Protein AF-A0A950CCK9-F1 (afdb_monomer_lite)

Secondary structure (DSSP, 8-state):
---EEEESTT-HHHHHTSPPPS--SEEEE-SS-HHHHHHHHHHHHHHH---GGGHHHHEEEEETTT-S--THHHHHHHSPPSSSS--EEEEE-GGG--HHHHHTT-

Radius of gyration: 13.82 Å; chains: 1; bounding box: 34×31×29 Å

Structure (mmCIF, N/CA/C/O backbone):
data_AF-A0A950CCK9-F1
#
_entry.id   AF-A0A950CCK9-F1
#
loop_
_atom_site.group_PDB
_atom_site.id
_atom_site.type_symbol
_atom_site.label_atom_id
_atom_site.label_alt_id
_atom_site.label_comp_id
_atom_site.label_asym_id
_atom_site.label_entity_id
_atom_site.label_seq_id
_atom_site.pdbx_PDB_ins_code
_atom_site.Cartn_x
_atom_site.Cartn_y
_atom_site.Cartn_z
_atom_site.occupancy
_atom_site.B_iso_or_equiv
_atom_site.auth_seq_id
_atom_site.auth_comp_id
_atom_site.auth_asym_id
_atom_site.auth_atom_id
_atom_site.pdbx_PDB_model_num
ATOM 1 N N . MET A 1 1 ? 5.818 -13.667 15.557 1.00 42.59 1 MET A N 1
ATOM 2 C CA . MET A 1 1 ? 5.159 -14.358 14.427 1.00 42.59 1 MET A CA 1
ATOM 3 C C . MET A 1 1 ? 4.749 -13.306 13.411 1.00 42.59 1 MET A C 1
ATOM 5 O O . MET A 1 1 ? 3.782 -12.596 13.656 1.00 42.59 1 MET A O 1
ATOM 9 N N . SER A 1 2 ? 5.505 -13.151 12.327 1.00 48.59 2 SER A N 1
ATOM 10 C CA . SER A 1 2 ? 5.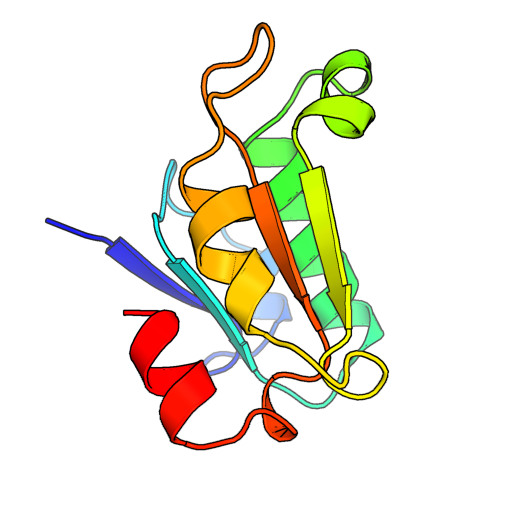158 -12.238 11.231 1.00 48.59 2 SER A CA 1
ATOM 11 C C . SER A 1 2 ? 4.158 -12.937 10.311 1.00 48.59 2 SER A C 1
ATOM 13 O O . SER A 1 2 ? 4.442 -14.018 9.801 1.00 48.59 2 SER A O 1
ATOM 15 N N . SER A 1 3 ? 2.957 -12.378 10.159 1.00 57.84 3 SER A N 1
ATOM 16 C CA . SER A 1 3 ? 1.925 -12.917 9.271 1.00 57.84 3 SER A CA 1
ATOM 17 C C . SER A 1 3 ? 2.055 -12.303 7.877 1.00 57.84 3 SER A C 1
ATOM 19 O O . SER A 1 3 ? 2.030 -11.079 7.724 1.00 57.84 3 SER A O 1
ATOM 21 N N . VAL A 1 4 ? 2.193 -13.170 6.870 1.00 61.56 4 VAL A N 1
ATOM 22 C CA . VAL A 1 4 ? 2.197 -12.818 5.443 1.00 61.56 4 VAL A CA 1
ATOM 23 C C . VAL A 1 4 ? 0.855 -13.222 4.845 1.00 61.56 4 VAL A C 1
ATOM 25 O O . VAL A 1 4 ? 0.403 -14.349 5.050 1.00 61.56 4 VAL A O 1
ATOM 28 N N . VAL A 1 5 ? 0.212 -12.318 4.107 1.00 68.12 5 VAL A N 1
ATOM 29 C CA . VAL A 1 5 ? -1.040 -12.606 3.390 1.00 68.12 5 VAL A CA 1
ATOM 30 C C . VAL A 1 5 ? -0.796 -12.525 1.888 1.00 68.12 5 VAL A C 1
ATOM 32 O O . VAL A 1 5 ? -0.314 -11.511 1.396 1.00 68.12 5 VAL A O 1
ATOM 35 N N . MET A 1 6 ? -1.146 -13.592 1.166 1.00 63.06 6 MET A N 1
ATOM 36 C CA . MET A 1 6 ? -1.042 -13.665 -0.294 1.00 63.06 6 MET A CA 1
ATOM 37 C C . MET A 1 6 ? -2.436 -13.558 -0.924 1.00 63.06 6 MET A C 1
ATOM 39 O O . MET A 1 6 ? -3.246 -14.481 -0.814 1.00 63.06 6 MET A O 1
ATOM 43 N N . ALA A 1 7 ? -2.726 -12.438 -1.584 1.00 63.38 7 ALA A N 1
ATOM 44 C CA . ALA A 1 7 ? -3.946 -12.237 -2.361 1.00 63.38 7 ALA A CA 1
ATOM 45 C C . ALA A 1 7 ? -3.652 -12.566 -3.834 1.00 63.38 7 ALA A C 1
ATOM 47 O O . ALA A 1 7 ? -2.995 -11.794 -4.522 1.00 63.38 7 ALA A O 1
ATOM 48 N N . GLY A 1 8 ? -4.086 -13.743 -4.297 1.00 58.53 8 GLY A N 1
ATOM 49 C CA . GLY A 1 8 ? -3.863 -14.200 -5.678 1.00 58.53 8 GLY A CA 1
ATOM 50 C C . GLY A 1 8 ? -4.091 -15.700 -5.876 1.00 58.53 8 GLY A C 1
ATOM 51 O O . GLY A 1 8 ? -4.792 -16.102 -6.798 1.00 58.53 8 GLY A O 1
ATOM 52 N N . GLN A 1 9 ? -3.614 -16.539 -4.946 1.00 53.62 9 GLN A N 1
ATOM 53 C CA . GLN A 1 9 ? -3.662 -18.008 -5.086 1.00 53.62 9 GLN A CA 1
ATOM 54 C C . GLN A 1 9 ? -5.078 -18.617 -5.124 1.00 53.62 9 GLN A C 1
ATOM 56 O O . GLN A 1 9 ? -5.261 -19.661 -5.735 1.00 53.62 9 GLN A O 1
ATOM 61 N N . ASN A 1 10 ? -6.080 -17.954 -4.531 1.00 55.78 10 ASN A N 1
ATOM 62 C CA . ASN A 1 10 ? -7.493 -18.379 -4.553 1.00 55.78 10 ASN A CA 1
ATOM 63 C C . ASN A 1 10 ? -8.395 -17.435 -5.380 1.00 55.78 10 ASN A C 1
ATOM 65 O O . ASN A 1 10 ? -9.620 -17.522 -5.301 1.00 55.78 10 ASN A O 1
ATOM 69 N N . GLY A 1 11 ? -7.800 -16.504 -6.138 1.00 64.44 11 GLY A N 1
ATOM 70 C CA . GLY A 1 11 ? -8.504 -15.446 -6.865 1.00 64.44 11 GLY A CA 1
ATOM 71 C C . GLY A 1 11 ? -8.934 -14.261 -5.987 1.00 64.44 11 GLY A C 1
ATOM 72 O O . GLY A 1 11 ? -9.340 -14.409 -4.831 1.00 64.44 11 GLY A O 1
ATOM 73 N N . TYR A 1 12 ? -8.880 -13.051 -6.553 1.00 67.31 12 TYR A N 1
ATOM 74 C CA . TYR A 1 12 ? -9.187 -11.800 -5.846 1.00 67.31 12 TYR A CA 1
ATOM 75 C C . TYR A 1 12 ? -10.589 -11.764 -5.229 1.00 67.31 12 TYR A C 1
ATOM 77 O O . TYR A 1 12 ? -10.770 -11.243 -4.132 1.00 67.31 12 TYR A O 1
ATOM 85 N N . ARG A 1 13 ? -11.590 -12.360 -5.889 1.00 64.00 13 ARG A N 1
ATOM 86 C CA . ARG A 1 13 ? -12.978 -12.382 -5.393 1.00 64.00 13 ARG A CA 1
ATOM 87 C C . ARG A 1 13 ? -13.129 -13.165 -4.089 1.00 64.00 13 ARG A C 1
ATOM 89 O O . ARG A 1 13 ? -13.804 -12.691 -3.182 1.00 64.00 13 ARG A O 1
ATOM 96 N N . ALA A 1 14 ? -12.481 -14.324 -3.977 1.00 65.62 14 ALA A N 1
ATOM 97 C CA . ALA A 1 14 ? -12.512 -15.128 -2.756 1.00 65.62 14 ALA A CA 1
ATOM 98 C C . ALA A 1 14 ? -11.794 -14.422 -1.599 1.00 65.62 14 ALA A C 1
ATOM 100 O O . ALA A 1 14 ? -12.212 -14.531 -0.449 1.00 65.62 14 ALA A O 1
ATOM 101 N N . PHE A 1 15 ? -10.737 -13.665 -1.908 1.00 67.81 15 PHE A N 1
ATOM 102 C CA . PHE A 1 15 ? -10.062 -12.816 -0.934 1.00 67.81 15 PHE A CA 1
ATOM 103 C C . PHE A 1 15 ? -10.959 -11.657 -0.472 1.00 67.81 15 PHE A C 1
ATOM 105 O O . PHE A 1 15 ? -11.160 -11.487 0.724 1.00 67.81 15 PHE A O 1
ATOM 112 N N . MET A 1 16 ? -11.561 -10.910 -1.403 1.00 68.06 16 MET A N 1
ATOM 113 C CA . MET A 1 16 ? -12.456 -9.786 -1.091 1.00 68.06 16 MET A CA 1
ATOM 114 C C . MET A 1 16 ? -13.735 -10.197 -0.346 1.00 68.06 16 MET A C 1
ATOM 116 O O . MET A 1 16 ? -14.337 -9.362 0.329 1.00 68.06 16 MET A O 1
ATOM 120 N N . ALA A 1 17 ? -14.162 -11.457 -0.467 1.00 68.75 17 ALA A N 1
ATOM 121 C CA . ALA A 1 17 ? -15.285 -12.011 0.289 1.00 68.75 17 ALA A CA 1
ATOM 122 C C . ALA A 1 17 ? -14.952 -12.269 1.771 1.00 68.75 17 ALA A C 1
ATOM 124 O O . ALA A 1 17 ? -15.849 -12.547 2.564 1.00 68.75 17 ALA A O 1
ATOM 125 N N . ARG A 1 18 ? -13.673 -12.193 2.158 1.00 68.44 18 ARG A N 1
ATOM 126 C CA . ARG A 1 18 ? -13.209 -12.376 3.534 1.00 68.44 18 ARG A CA 1
ATOM 127 C C . ARG A 1 18 ? -12.758 -11.034 4.096 1.00 68.44 18 ARG A C 1
ATOM 129 O O . ARG A 1 18 ? -12.103 -10.253 3.410 1.00 68.44 18 ARG A O 1
ATOM 136 N N . THR A 1 19 ? -13.042 -10.788 5.370 1.00 61.19 19 THR A N 1
ATOM 137 C CA . THR A 1 19 ? -12.350 -9.723 6.100 1.00 61.19 19 THR A CA 1
ATOM 138 C C . THR A 1 19 ? -10.882 -10.134 6.234 1.00 61.19 19 THR A C 1
ATOM 140 O O . THR A 1 19 ? -10.621 -11.247 6.710 1.00 61.19 19 THR A O 1
ATOM 143 N N . PRO A 1 20 ? -9.914 -9.305 5.800 1.00 63.16 20 PRO A N 1
ATOM 144 C CA . PRO A 1 20 ? -8.505 -9.611 5.993 1.00 63.16 20 PRO A CA 1
ATOM 145 C C . PRO A 1 20 ? -8.217 -9.872 7.475 1.00 63.16 20 PRO A C 1
ATOM 147 O O . PRO A 1 20 ? -8.821 -9.248 8.350 1.00 63.16 20 PRO A O 1
ATOM 150 N N . ALA A 1 21 ? -7.292 -10.793 7.768 1.00 63.03 21 ALA A N 1
ATOM 151 C CA . ALA A 1 21 ? -6.805 -10.967 9.135 1.00 63.03 21 ALA A CA 1
ATOM 152 C C . ALA A 1 21 ? -6.347 -9.603 9.680 1.00 63.03 21 ALA A C 1
ATOM 154 O O . ALA A 1 21 ? -5.800 -8.820 8.901 1.00 63.03 21 ALA A O 1
ATOM 155 N N . PRO A 1 22 ? -6.521 -9.305 10.981 1.00 57.78 22 PRO A N 1
ATOM 156 C CA . PRO A 1 22 ? -6.546 -7.919 11.431 1.00 57.78 22 PRO A CA 1
ATOM 157 C C . PRO A 1 22 ? -5.317 -7.088 11.054 1.00 57.78 22 PRO A C 1
ATOM 159 O O . PRO A 1 22 ? -5.438 -5.876 10.935 1.00 57.78 22 PRO A O 1
ATOM 162 N N . ARG A 1 23 ? -4.117 -7.677 10.945 1.00 69.69 23 ARG A N 1
ATOM 163 C CA . ARG A 1 23 ? -2.864 -6.904 11.006 1.00 69.69 23 ARG A CA 1
ATOM 164 C C . ARG A 1 23 ? -1.640 -7.597 10.367 1.00 69.69 23 ARG A C 1
ATOM 166 O O . ARG A 1 23 ? -0.625 -7.693 11.062 1.00 69.69 23 ARG A O 1
ATOM 173 N N . PRO A 1 24 ? -1.664 -8.082 9.108 1.00 75.81 24 PRO A N 1
ATOM 174 C CA . PRO A 1 24 ? -0.447 -8.603 8.481 1.00 75.81 24 PRO A CA 1
ATOM 175 C C . PRO A 1 24 ? 0.655 -7.539 8.421 1.00 75.81 24 PRO A C 1
ATOM 177 O O . PRO A 1 24 ? 0.362 -6.351 8.295 1.00 75.81 24 PRO A O 1
ATOM 180 N N . GLN A 1 25 ? 1.911 -7.967 8.568 1.00 81.62 25 GLN A N 1
ATOM 181 C CA . GLN A 1 25 ? 3.079 -7.086 8.407 1.00 81.62 25 GLN A CA 1
ATOM 182 C C . GLN A 1 25 ? 3.481 -6.958 6.934 1.00 81.62 25 GLN A C 1
ATOM 184 O O . GLN A 1 25 ? 3.987 -5.919 6.532 1.00 81.62 25 GLN A O 1
ATOM 189 N N . LEU A 1 26 ? 3.209 -7.996 6.136 1.00 84.38 26 LEU A N 1
ATOM 190 C CA . LEU A 1 26 ? 3.479 -8.029 4.705 1.00 84.38 26 LEU A CA 1
ATOM 191 C C . LEU A 1 26 ? 2.275 -8.607 3.960 1.00 84.38 26 LEU A C 1
ATOM 193 O O . LEU A 1 26 ? 1.741 -9.663 4.318 1.00 84.38 26 LEU A O 1
ATOM 197 N N . VAL A 1 27 ? 1.866 -7.919 2.900 1.00 85.44 27 VAL A N 1
ATOM 198 C CA . VAL A 1 27 ? 0.816 -8.369 1.988 1.00 85.44 27 VAL A CA 1
ATOM 199 C C . VAL A 1 27 ? 1.405 -8.435 0.590 1.00 85.44 27 VAL A C 1
ATOM 201 O O . VAL A 1 27 ? 1.912 -7.440 0.083 1.00 85.44 27 VAL A O 1
ATOM 204 N N . VAL A 1 28 ? 1.316 -9.607 -0.033 1.00 85.56 28 VAL A N 1
ATOM 205 C CA . VAL A 1 28 ? 1.709 -9.809 -1.427 1.00 85.56 28 VAL A CA 1
ATOM 206 C C . VAL A 1 28 ? 0.444 -9.987 -2.250 1.00 85.56 28 VAL A C 1
ATOM 208 O O . VAL A 1 28 ? -0.366 -10.877 -1.990 1.00 85.56 28 VAL A O 1
ATOM 211 N N . ILE A 1 29 ? 0.270 -9.120 -3.238 1.00 86.81 29 ILE A N 1
ATOM 212 C CA . ILE A 1 29 ? -0.872 -9.129 -4.149 1.00 86.81 29 ILE A CA 1
ATOM 213 C C . ILE A 1 29 ? -0.330 -9.538 -5.514 1.00 86.81 29 ILE A C 1
ATOM 215 O O . ILE A 1 29 ? 0.532 -8.857 -6.063 1.00 86.81 29 ILE A O 1
ATOM 219 N N . ALA A 1 30 ? -0.785 -10.677 -6.028 1.00 84.38 30 ALA A N 1
ATOM 220 C CA . ALA A 1 30 ? -0.289 -11.260 -7.266 1.00 84.38 30 ALA A CA 1
ATOM 221 C C . ALA A 1 30 ? -1.454 -11.642 -8.184 1.00 84.38 30 ALA A C 1
ATOM 223 O O . ALA A 1 30 ? -2.363 -12.366 -7.779 1.00 84.38 30 ALA A O 1
ATOM 224 N N . GLY A 1 31 ? -1.400 -11.182 -9.433 1.00 81.81 31 GLY A N 1
ATOM 225 C CA . GLY A 1 31 ? -2.398 -11.466 -10.463 1.00 81.81 31 GLY A CA 1
ATOM 226 C C . GLY A 1 31 ? -2.391 -10.406 -11.561 1.00 81.81 31 GLY A C 1
ATOM 227 O O . GLY A 1 31 ? -1.720 -9.383 -11.432 1.00 81.81 31 GLY A O 1
ATOM 228 N N . ASN A 1 32 ? -3.155 -10.649 -12.624 1.00 81.25 32 ASN A N 1
ATOM 229 C CA . ASN A 1 32 ? -3.146 -9.814 -13.832 1.00 81.25 32 ASN A CA 1
ATOM 230 C C . ASN A 1 32 ? -4.309 -8.806 -13.865 1.00 81.25 32 ASN A C 1
ATOM 232 O O . ASN A 1 32 ? -4.342 -7.901 -14.695 1.00 81.25 32 ASN A O 1
ATOM 236 N N . GLU A 1 33 ? -5.282 -8.939 -12.963 1.00 85.88 33 GLU A N 1
ATOM 237 C CA . GLU A 1 33 ? -6.437 -8.052 -12.875 1.00 85.88 33 GLU A CA 1
ATOM 238 C C . GLU A 1 33 ? -6.118 -6.795 -12.051 1.00 85.88 33 GLU A C 1
ATOM 240 O O . GLU A 1 33 ? -6.436 -6.714 -10.864 1.00 85.88 33 GL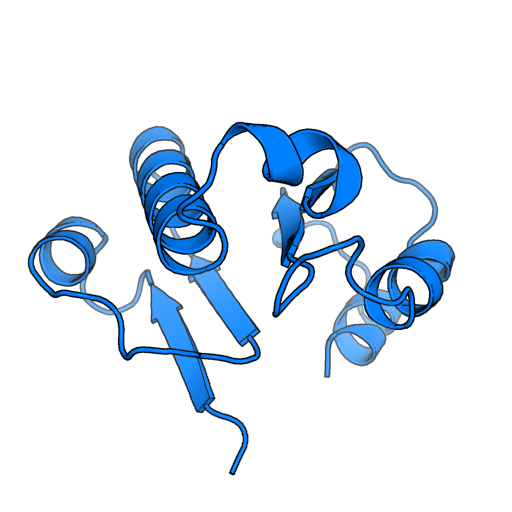U A O 1
ATOM 245 N N . HIS A 1 34 ? -5.522 -5.787 -12.692 1.00 84.06 34 HIS A N 1
ATOM 246 C CA . HIS A 1 34 ? -5.084 -4.542 -12.041 1.00 84.06 34 HIS A CA 1
ATOM 247 C C . HIS A 1 34 ? -6.172 -3.853 -11.202 1.00 84.06 34 HIS A C 1
ATOM 249 O O . HIS A 1 34 ? -5.914 -3.461 -10.070 1.00 84.06 34 HIS A O 1
ATOM 255 N N . ILE A 1 35 ? -7.407 -3.777 -11.713 1.00 87.44 35 ILE A N 1
ATOM 256 C CA . ILE A 1 35 ? -8.537 -3.153 -11.000 1.00 87.44 35 ILE A CA 1
ATOM 257 C C . ILE A 1 35 ? -8.829 -3.884 -9.681 1.00 87.44 35 ILE A C 1
ATOM 259 O O . ILE A 1 35 ? -9.119 -3.259 -8.663 1.00 87.44 35 ILE A O 1
ATOM 263 N N . LEU A 1 36 ? -8.749 -5.217 -9.684 1.00 86.19 36 LEU A N 1
ATOM 264 C CA . LEU A 1 36 ? -8.997 -6.014 -8.485 1.00 86.19 36 LEU A CA 1
ATOM 265 C C . LEU A 1 36 ? -7.827 -5.923 -7.504 1.00 86.19 36 LEU A C 1
ATOM 267 O O . LEU A 1 36 ? -8.055 -5.876 -6.298 1.00 86.19 36 LEU A O 1
ATOM 271 N N . ALA A 1 37 ? -6.593 -5.862 -8.006 1.00 86.06 37 ALA A N 1
ATOM 272 C CA . ALA A 1 37 ? -5.415 -5.633 -7.179 1.00 86.06 37 ALA A CA 1
ATOM 273 C C . ALA A 1 37 ? -5.489 -4.273 -6.461 1.00 86.06 37 ALA A C 1
ATOM 275 O O . ALA A 1 37 ? -5.279 -4.211 -5.250 1.00 86.06 37 ALA A O 1
ATOM 276 N N . ASP A 1 38 ? -5.863 -3.211 -7.178 1.00 89.19 38 ASP A N 1
ATOM 277 C CA . ASP A 1 38 ? -6.027 -1.863 -6.624 1.00 89.19 38 ASP A CA 1
ATOM 278 C C . ASP A 1 38 ? -7.110 -1.813 -5.539 1.00 89.19 38 ASP A C 1
ATOM 280 O O . ASP A 1 38 ? -6.900 -1.233 -4.472 1.00 89.19 38 ASP A O 1
ATOM 284 N N . GLU A 1 39 ? -8.242 -2.482 -5.760 1.00 89.56 39 GLU A N 1
ATOM 285 C CA . GLU A 1 39 ? -9.309 -2.587 -4.760 1.00 89.56 39 GLU A CA 1
ATOM 286 C C . GLU A 1 39 ? -8.848 -3.341 -3.501 1.00 89.56 39 GLU A C 1
ATOM 288 O O . GLU A 1 39 ? -9.182 -2.956 -2.378 1.00 89.56 39 GLU A O 1
ATOM 293 N N . VAL A 1 40 ? -8.039 -4.394 -3.657 1.00 87.94 40 VAL A N 1
ATOM 294 C CA . VAL A 1 40 ? -7.450 -5.109 -2.517 1.00 87.94 40 VAL A CA 1
ATOM 295 C C . VAL A 1 40 ? -6.496 -4.207 -1.733 1.00 87.94 40 VAL A C 1
ATOM 297 O O . VAL A 1 40 ? -6.593 -4.165 -0.504 1.00 87.94 40 VAL A O 1
ATOM 300 N N . VAL A 1 41 ? -5.617 -3.458 -2.411 1.00 89.62 41 VAL A N 1
ATOM 301 C CA . VAL A 1 41 ? -4.727 -2.476 -1.763 1.00 89.62 41 VAL A CA 1
ATOM 302 C C . VAL A 1 41 ? -5.548 -1.460 -0.974 1.00 89.62 41 VAL A C 1
ATOM 304 O O . VAL A 1 41 ? -5.281 -1.247 0.210 1.00 89.62 41 VAL A O 1
ATOM 307 N N . ARG A 1 42 ? -6.580 -0.880 -1.601 1.00 90.69 42 ARG A N 1
ATOM 308 C CA . ARG A 1 42 ? -7.462 0.110 -0.974 1.00 90.69 42 ARG A CA 1
ATOM 309 C C . ARG A 1 42 ? -8.066 -0.424 0.322 1.00 90.69 42 ARG A C 1
ATOM 311 O O . ARG A 1 42 ? -7.944 0.224 1.357 1.00 90.69 42 ARG A O 1
ATOM 318 N N . ARG A 1 43 ? -8.625 -1.638 0.305 1.00 88.62 43 ARG A N 1
ATOM 319 C CA . ARG A 1 43 ? -9.211 -2.264 1.503 1.00 88.62 43 ARG A CA 1
ATOM 320 C C . ARG A 1 43 ? -8.200 -2.484 2.625 1.00 88.62 43 ARG A C 1
ATOM 322 O O . ARG A 1 43 ? -8.545 -2.316 3.795 1.00 88.62 43 ARG A O 1
ATOM 329 N N . PHE A 1 44 ? -6.963 -2.856 2.297 1.00 87.88 44 PHE A N 1
ATOM 330 C CA . PHE A 1 44 ? -5.909 -3.001 3.302 1.00 87.88 44 PHE A CA 1
ATOM 331 C C . PHE A 1 44 ? -5.519 -1.663 3.924 1.00 87.88 44 PHE A C 1
ATOM 333 O O . PHE A 1 44 ? -5.399 -1.585 5.146 1.00 87.88 44 PHE A O 1
ATOM 340 N N . VAL A 1 45 ? -5.368 -0.617 3.109 1.00 90.25 45 VAL A N 1
ATOM 341 C CA . VAL A 1 45 ? -5.081 0.740 3.590 1.00 90.25 45 VAL A CA 1
ATOM 342 C C . VAL A 1 45 ? -6.217 1.247 4.475 1.00 90.25 45 VAL A C 1
ATOM 344 O O . VAL A 1 45 ? -5.952 1.722 5.571 1.00 90.25 45 VAL A O 1
ATOM 347 N N . GLU A 1 46 ? -7.473 1.084 4.058 1.00 90.31 46 GLU A N 1
ATOM 348 C CA . GLU A 1 46 ? -8.650 1.498 4.835 1.00 90.31 46 GLU A CA 1
ATOM 349 C C . GLU A 1 46 ? -8.765 0.754 6.167 1.00 90.31 46 GLU A C 1
ATOM 351 O O . GLU A 1 46 ? -9.111 1.347 7.184 1.00 90.31 46 GLU A O 1
ATOM 356 N N . THR A 1 47 ? -8.431 -0.536 6.186 1.00 87.44 47 THR A N 1
ATOM 357 C CA . THR A 1 47 ? -8.436 -1.330 7.422 1.00 87.44 47 THR A CA 1
ATOM 358 C C . THR A 1 47 ? -7.281 -0.937 8.349 1.00 87.44 47 THR A C 1
ATOM 360 O O . THR A 1 47 ? -7.441 -0.935 9.568 1.00 87.44 47 THR A O 1
ATOM 363 N N . ALA A 1 48 ? -6.111 -0.611 7.791 1.00 87.19 48 ALA A N 1
ATOM 364 C CA . ALA A 1 48 ? -4.928 -0.219 8.556 1.00 87.19 48 ALA A CA 1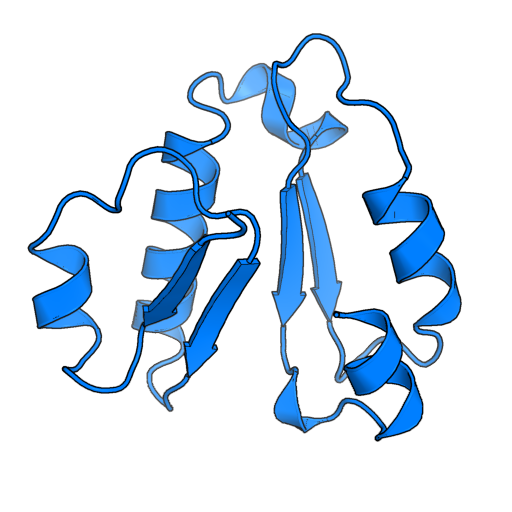
ATOM 365 C C . ALA A 1 48 ? -4.993 1.230 9.068 1.00 87.19 48 ALA A C 1
ATOM 367 O O . ALA A 1 48 ? -4.468 1.518 10.142 1.00 87.19 48 ALA A O 1
ATOM 368 N N . LEU A 1 49 ? -5.632 2.121 8.305 1.00 90.44 49 LEU A N 1
ATOM 369 C CA . LEU A 1 49 ? -5.815 3.547 8.576 1.00 90.44 49 LEU A CA 1
ATOM 370 C C . LEU A 1 49 ? -7.284 3.933 8.314 1.00 90.44 49 LEU A C 1
ATOM 372 O O . LEU A 1 49 ? -7.607 4.496 7.256 1.00 90.44 49 LEU A O 1
ATOM 376 N N . PRO A 1 50 ? -8.187 3.626 9.267 1.00 89.75 50 PRO A N 1
ATOM 377 C CA . PRO A 1 50 ? -9.612 3.922 9.127 1.00 89.75 50 PRO A CA 1
ATOM 378 C C . PRO A 1 50 ? -9.891 5.418 8.985 1.00 89.75 50 PRO A C 1
ATOM 380 O O . PRO A 1 50 ? -10.756 5.803 8.202 1.00 89.75 50 PRO A O 1
ATOM 383 N N . ASP A 1 51 ? -9.125 6.253 9.693 1.00 92.31 51 ASP A N 1
ATOM 384 C CA . ASP A 1 51 ? -9.184 7.705 9.560 1.00 92.31 51 ASP A CA 1
ATOM 385 C C . ASP A 1 51 ? -8.494 8.147 8.264 1.00 92.31 51 ASP A C 1
ATOM 387 O O . ASP A 1 51 ? -7.275 8.037 8.099 1.00 92.31 51 ASP A O 1
ATOM 391 N N . GLU A 1 52 ? -9.296 8.647 7.329 1.00 93.00 52 GLU A N 1
ATOM 392 C CA . GLU A 1 52 ? -8.832 9.112 6.028 1.00 93.00 52 GLU A CA 1
ATOM 393 C C . GLU A 1 52 ? -7.915 10.337 6.123 1.00 93.00 52 GLU A C 1
ATOM 395 O O . GLU A 1 52 ? -6.971 10.449 5.338 1.00 93.00 52 GLU A O 1
ATOM 400 N N . SER A 1 53 ? -8.116 11.206 7.120 1.00 94.56 53 SER A N 1
ATOM 401 C CA . SER A 1 53 ? -7.337 12.440 7.285 1.00 94.56 53 SER A CA 1
ATOM 402 C C . SER A 1 53 ? -5.860 12.182 7.601 1.00 94.56 53 SER A C 1
ATOM 404 O O . SER A 1 53 ? -5.002 13.009 7.295 1.00 94.56 53 SER A O 1
ATOM 406 N N . LEU A 1 54 ? -5.547 11.008 8.157 1.00 94.38 54 LEU A N 1
ATOM 407 C CA . LEU A 1 54 ? -4.189 10.605 8.520 1.00 94.38 54 LEU A CA 1
ATOM 408 C C . LEU A 1 54 ? -3.440 9.920 7.369 1.00 94.38 54 LEU A C 1
ATOM 410 O O . LEU A 1 54 ? -2.211 9.808 7.418 1.00 94.38 54 LEU A O 1
ATOM 414 N N . ARG A 1 55 ? -4.142 9.457 6.326 1.00 94.19 55 ARG A N 1
ATOM 415 C CA . ARG A 1 55 ? -3.542 8.699 5.213 1.00 94.19 55 ARG A CA 1
ATOM 416 C C . ARG A 1 55 ? -2.458 9.469 4.448 1.00 94.19 55 ARG A C 1
ATOM 418 O O . ARG A 1 55 ? -1.427 8.852 4.195 1.00 94.19 55 ARG A O 1
ATOM 425 N N . PRO A 1 56 ? -2.590 10.778 4.143 1.00 94.31 56 PRO A N 1
ATOM 426 C CA . PRO A 1 56 ? -1.563 11.520 3.403 1.00 94.31 56 PRO A CA 1
ATOM 427 C C . PRO A 1 56 ? -0.178 11.531 4.065 1.00 94.31 56 PRO A C 1
ATOM 429 O O . PRO A 1 56 ? 0.824 11.697 3.380 1.00 94.31 56 PRO A O 1
ATOM 432 N N . LEU A 1 57 ? -0.113 11.360 5.391 1.00 93.94 57 LEU A N 1
ATOM 433 C CA . LEU A 1 57 ? 1.141 11.363 6.154 1.00 93.94 57 LEU A CA 1
ATOM 434 C C . LEU A 1 57 ? 1.635 9.954 6.503 1.00 93.94 57 LEU A C 1
ATOM 436 O O . LEU A 1 57 ? 2.793 9.780 6.883 1.00 93.94 57 LEU A O 1
ATOM 440 N N . ASN A 1 58 ? 0.773 8.945 6.366 1.00 94.12 58 ASN A N 1
ATOM 441 C CA . ASN A 1 58 ? 1.031 7.575 6.807 1.00 94.12 58 ASN A CA 1
ATOM 442 C C . ASN A 1 58 ? 1.021 6.542 5.676 1.00 94.12 58 ASN A C 1
ATOM 444 O O . ASN A 1 58 ? 1.312 5.377 5.941 1.00 94.12 58 ASN A O 1
ATOM 448 N N . VAL A 1 59 ? 0.696 6.936 4.442 1.00 93.81 59 VAL A N 1
ATOM 449 C CA . VAL A 1 59 ? 0.683 6.052 3.273 1.00 93.81 59 VAL A CA 1
ATOM 450 C C . VAL A 1 59 ? 1.674 6.551 2.233 1.00 93.81 59 VAL A C 1
ATOM 452 O O . VAL A 1 59 ? 1.514 7.643 1.699 1.00 93.81 59 VAL A O 1
ATOM 455 N N . ASP A 1 60 ? 2.649 5.712 1.898 1.00 92.38 60 ASP A N 1
ATOM 456 C CA . ASP A 1 60 ? 3.522 5.914 0.744 1.00 92.38 60 ASP A CA 1
ATOM 457 C C . ASP A 1 60 ? 3.176 4.932 -0.374 1.00 92.38 60 ASP A C 1
ATOM 459 O O . ASP A 1 60 ? 2.850 3.767 -0.132 1.00 92.38 60 ASP A O 1
ATOM 463 N N . THR A 1 61 ? 3.303 5.392 -1.616 1.00 90.25 61 THR A N 1
ATOM 464 C CA . THR A 1 61 ? 3.227 4.536 -2.803 1.00 90.25 61 THR A CA 1
ATOM 465 C C . THR A 1 61 ? 4.505 4.673 -3.608 1.00 90.25 61 THR A C 1
ATOM 467 O O . THR A 1 61 ? 4.909 5.781 -3.952 1.00 90.25 61 THR A O 1
ATOM 470 N N . LEU A 1 62 ? 5.123 3.538 -3.912 1.00 88.44 62 LEU A N 1
ATOM 471 C CA . LEU A 1 62 ? 6.267 3.428 -4.804 1.00 88.44 62 LEU A CA 1
ATOM 472 C C . LEU A 1 62 ? 5.849 2.646 -6.043 1.00 88.44 62 LEU A C 1
ATOM 474 O O . LEU A 1 62 ? 5.145 1.642 -5.941 1.00 88.44 62 LEU A O 1
ATOM 478 N N . ASP A 1 63 ? 6.307 3.088 -7.204 1.00 87.00 63 ASP A N 1
ATOM 479 C CA . ASP A 1 63 ? 6.151 2.354 -8.454 1.00 87.00 63 ASP A CA 1
ATOM 480 C C . ASP A 1 63 ? 7.510 1.795 -8.870 1.00 87.00 63 ASP A C 1
ATOM 482 O O . ASP A 1 63 ? 8.430 2.555 -9.162 1.00 87.00 63 ASP A O 1
ATOM 486 N N . ALA A 1 64 ? 7.648 0.470 -8.878 1.00 83.81 64 ALA A N 1
ATOM 487 C CA . ALA A 1 64 ? 8.893 -0.193 -9.241 1.00 83.81 64 ALA A CA 1
ATOM 488 C C . ALA A 1 64 ? 9.256 -0.095 -10.713 1.00 83.81 64 ALA A C 1
ATOM 490 O O . ALA A 1 64 ? 10.436 -0.186 -11.032 1.00 83.81 64 ALA A O 1
ATOM 491 N N . ALA A 1 65 ? 8.286 0.145 -11.593 1.00 80.19 65 ALA A N 1
ATOM 492 C CA . ALA A 1 65 ? 8.588 0.397 -12.993 1.00 80.19 65 ALA A CA 1
ATOM 493 C C . ALA A 1 65 ? 9.165 1.810 -13.201 1.00 80.19 65 ALA A C 1
ATOM 495 O O . ALA A 1 65 ? 9.969 2.024 -14.107 1.00 80.19 65 ALA A O 1
ATOM 496 N N . ALA A 1 66 ? 8.763 2.775 -12.366 1.00 80.31 66 ALA A N 1
ATOM 497 C CA . ALA A 1 66 ? 9.177 4.175 -12.482 1.00 80.31 66 ALA A CA 1
ATOM 498 C C . ALA A 1 66 ? 10.351 4.557 -11.561 1.00 80.31 66 ALA A C 1
ATOM 500 O O . ALA A 1 66 ? 11.062 5.524 -11.837 1.00 80.31 66 ALA A O 1
ATOM 501 N N . SER A 1 67 ? 10.553 3.832 -10.459 1.00 71.25 67 SER A N 1
ATOM 502 C CA . SER A 1 67 ? 11.587 4.137 -9.470 1.00 71.25 67 SER A CA 1
ATOM 503 C C . SER A 1 67 ? 12.903 3.458 -9.831 1.00 71.25 67 SER A C 1
ATOM 505 O O . SER A 1 67 ? 13.009 2.234 -9.820 1.00 71.25 67 SER A O 1
ATOM 507 N N . ALA A 1 68 ? 13.934 4.256 -10.113 1.00 60.16 68 ALA A N 1
ATOM 508 C CA . ALA A 1 68 ? 15.280 3.747 -10.376 1.00 60.16 68 ALA A CA 1
ATOM 509 C C . ALA A 1 68 ? 16.046 3.363 -9.096 1.00 60.16 68 ALA A C 1
ATOM 511 O O . ALA A 1 68 ? 17.084 2.707 -9.189 1.00 60.16 68 ALA A O 1
ATOM 512 N N . ASP A 1 69 ? 15.550 3.782 -7.927 1.00 69.06 69 ASP A N 1
ATOM 513 C CA . ASP A 1 69 ? 16.228 3.620 -6.646 1.00 69.06 69 ASP A CA 1
ATOM 514 C C . ASP A 1 69 ? 15.258 3.156 -5.549 1.00 69.06 69 ASP A C 1
ATOM 516 O O . ASP A 1 69 ? 14.310 3.850 -5.171 1.00 69.06 69 ASP A O 1
ATOM 520 N N . PHE A 1 70 ? 15.511 1.948 -5.052 1.00 75.00 70 PHE A N 1
ATOM 521 C CA . PHE A 1 70 ? 14.776 1.301 -3.969 1.00 75.00 70 PHE A CA 1
ATOM 522 C C . PHE A 1 70 ? 15.449 1.451 -2.603 1.00 75.00 70 PHE A C 1
ATOM 524 O O . PHE A 1 70 ? 14.879 1.025 -1.600 1.00 75.00 70 PHE A O 1
ATOM 531 N N . SER A 1 71 ? 16.609 2.111 -2.526 1.00 72.06 71 SER A N 1
ATOM 532 C CA . SER A 1 71 ? 17.333 2.333 -1.268 1.00 72.06 71 SER A CA 1
ATOM 533 C C . SER A 1 71 ? 16.495 3.090 -0.227 1.00 72.06 71 SER A C 1
ATOM 535 O O . SER A 1 71 ? 16.562 2.795 0.966 1.00 72.06 71 SER A O 1
ATOM 537 N N . THR A 1 72 ? 15.611 3.986 -0.679 1.00 76.00 72 THR A N 1
ATOM 538 C CA . THR A 1 72 ? 14.716 4.772 0.192 1.00 76.00 72 THR A CA 1
ATOM 539 C C . THR A 1 72 ? 13.579 3.955 0.817 1.00 76.00 72 THR A C 1
ATOM 541 O O . THR A 1 72 ? 12.896 4.435 1.723 1.00 76.00 72 THR A O 1
ATOM 544 N N . LEU A 1 73 ? 13.351 2.713 0.371 1.00 79.88 73 LEU A N 1
ATOM 545 C CA . LEU A 1 73 ? 12.287 1.859 0.901 1.00 79.88 73 LEU A CA 1
ATOM 546 C C . LEU A 1 73 ? 12.500 1.539 2.383 1.00 79.88 73 LEU A C 1
ATOM 548 O O . LEU A 1 73 ? 11.555 1.617 3.170 1.00 79.88 73 LEU A O 1
ATOM 552 N N . ALA A 1 74 ? 13.739 1.224 2.766 1.00 79.44 74 ALA A N 1
ATOM 553 C CA . ALA A 1 74 ? 14.087 0.923 4.150 1.00 79.44 74 ALA A CA 1
ATOM 554 C C . ALA A 1 74 ? 13.823 2.128 5.068 1.00 79.44 74 ALA A C 1
ATOM 556 O O . ALA A 1 74 ? 13.254 1.975 6.146 1.00 79.44 74 ALA A O 1
ATOM 557 N N . GLU A 1 75 ? 14.156 3.336 4.611 1.00 83.94 75 GLU A N 1
ATOM 558 C CA . GLU A 1 75 ? 13.914 4.577 5.354 1.00 83.94 75 GLU A CA 1
ATOM 559 C C . GLU A 1 75 ? 12.416 4.851 5.530 1.00 83.94 75 GLU A C 1
ATOM 561 O O . GLU A 1 75 ? 11.960 5.173 6.627 1.00 83.94 75 GLU A O 1
ATOM 566 N N . ARG A 1 76 ? 11.621 4.654 4.471 1.00 86.00 76 ARG A N 1
ATOM 567 C CA . ARG A 1 76 ? 10.159 4.819 4.513 1.00 86.00 76 ARG A CA 1
ATOM 568 C C . ARG A 1 76 ? 9.482 3.821 5.444 1.00 86.00 76 ARG A C 1
ATOM 570 O O . ARG A 1 76 ? 8.496 4.180 6.082 1.00 86.00 76 ARG A O 1
ATOM 577 N N . LEU A 1 77 ? 9.990 2.590 5.521 1.00 82.56 77 LEU A N 1
ATOM 578 C CA . LEU A 1 77 ? 9.508 1.566 6.453 1.00 82.56 77 LEU A CA 1
ATOM 579 C C . LEU A 1 77 ? 9.944 1.843 7.899 1.00 82.56 77 LEU A C 1
ATOM 581 O O . LEU A 1 77 ? 9.196 1.537 8.825 1.00 82.56 77 LEU A O 1
ATOM 585 N N . ALA A 1 78 ? 11.126 2.432 8.094 1.00 84.88 78 ALA A N 1
ATOM 586 C CA . ALA A 1 78 ? 11.640 2.821 9.406 1.00 84.88 78 ALA A CA 1
ATOM 587 C C . ALA A 1 78 ? 10.994 4.108 9.954 1.00 84.88 78 ALA A C 1
ATOM 589 O O . ALA A 1 78 ? 11.075 4.374 11.155 1.00 84.88 78 ALA A O 1
ATOM 590 N N . ALA A 1 79 ? 10.352 4.908 9.097 1.00 89.94 79 ALA A N 1
ATOM 591 C CA . ALA A 1 79 ? 9.672 6.131 9.498 1.00 89.94 79 ALA A CA 1
ATOM 592 C C . ALA A 1 79 ? 8.516 5.847 10.471 1.00 89.94 79 ALA A C 1
ATOM 594 O O . ALA A 1 79 ? 7.646 5.006 10.224 1.00 89.94 79 ALA A O 1
ATOM 595 N N . LEU A 1 80 ? 8.488 6.596 11.576 1.00 92.06 80 LEU A N 1
ATOM 596 C CA . LEU A 1 80 ? 7.439 6.469 12.581 1.00 92.06 80 LEU A CA 1
ATOM 597 C C . LEU A 1 80 ? 6.072 6.889 12.008 1.00 92.06 80 LEU A C 1
ATOM 599 O O . LEU A 1 80 ? 5.995 7.868 11.259 1.00 92.06 80 LEU A O 1
ATOM 603 N N . PRO A 1 81 ? 4.982 6.194 12.376 1.00 93.31 81 PRO A N 1
ATOM 604 C CA . PRO A 1 81 ? 3.629 6.643 12.072 1.00 93.31 81 PRO A CA 1
ATOM 605 C C . PRO A 1 81 ? 3.348 8.031 12.665 1.00 93.31 81 PRO A C 1
ATOM 607 O O . PRO A 1 81 ? 3.681 8.310 13.818 1.00 93.31 81 PRO A O 1
ATOM 610 N N . PHE A 1 82 ? 2.693 8.895 11.897 1.00 93.88 82 PHE A N 1
ATOM 611 C CA . PHE A 1 82 ? 2.285 10.228 12.320 1.00 93.88 82 PHE A CA 1
ATOM 612 C C . PHE A 1 82 ? 0.858 10.200 12.873 1.00 93.88 82 PHE A C 1
ATOM 614 O O . PHE A 1 82 ? -0.095 10.039 12.112 1.00 93.88 82 PHE A O 1
ATOM 621 N N . LEU A 1 83 ? 0.712 10.360 14.194 1.00 94.69 83 LEU A N 1
ATOM 622 C CA . LEU A 1 83 ? -0.583 10.366 14.900 1.00 94.69 83 LEU A CA 1
ATOM 623 C C . LEU A 1 83 ? -1.485 9.154 14.581 1.00 94.69 83 LEU A C 1
ATOM 625 O O . LEU A 1 83 ? -2.703 9.228 14.704 1.00 94.69 83 LEU A O 1
ATOM 629 N N . ALA A 1 84 ? -0.886 8.030 14.187 1.00 91.44 84 ALA A N 1
ATOM 630 C CA . ALA A 1 84 ? -1.569 6.800 13.811 1.00 91.44 84 ALA A CA 1
ATOM 631 C C . ALA A 1 84 ? -0.898 5.594 14.480 1.00 91.44 84 ALA A C 1
ATOM 633 O O . ALA A 1 84 ? 0.249 5.668 14.914 1.00 91.44 84 ALA A O 1
ATOM 634 N N . GLU A 1 85 ? -1.585 4.451 14.528 1.00 88.62 85 GLU A N 1
ATOM 635 C CA . GLU A 1 85 ? -0.981 3.214 15.045 1.00 88.62 85 GLU A CA 1
ATOM 636 C C . GLU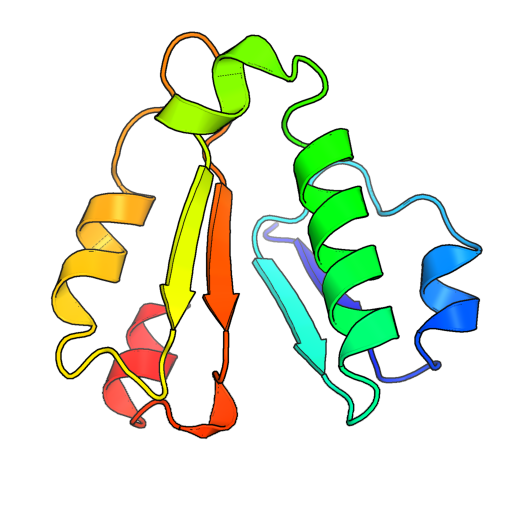 A 1 85 ? 0.083 2.640 14.097 1.00 88.62 85 GLU A C 1
ATOM 638 O O . GLU A 1 85 ? 0.951 1.875 14.523 1.00 88.62 85 GLU A O 1
ATOM 643 N N . ARG A 1 86 ? -0.016 2.935 12.792 1.00 88.44 86 ARG A N 1
ATOM 644 C CA . ARG A 1 86 ? 0.771 2.283 11.740 1.00 88.44 86 ARG A CA 1
ATOM 645 C C . ARG A 1 86 ? 1.030 3.196 10.549 1.00 88.44 86 ARG A C 1
ATOM 647 O O . ARG A 1 86 ? 0.249 4.093 10.258 1.00 88.44 86 ARG A O 1
ATOM 654 N N . ARG A 1 87 ? 2.106 2.880 9.832 1.00 91.69 87 ARG A N 1
ATOM 655 C CA . ARG A 1 87 ? 2.441 3.401 8.507 1.00 91.69 87 ARG A CA 1
ATOM 656 C C . ARG A 1 87 ? 2.252 2.282 7.487 1.00 91.69 87 ARG A C 1
ATOM 658 O O . ARG A 1 87 ? 2.512 1.119 7.798 1.00 91.69 87 ARG A O 1
ATOM 665 N N . VAL A 1 88 ? 1.794 2.621 6.290 1.00 91.81 88 VAL A N 1
ATOM 666 C CA . VAL A 1 88 ? 1.626 1.682 5.178 1.00 91.81 88 VAL A CA 1
ATOM 667 C C . VAL A 1 88 ? 2.508 2.134 4.024 1.00 91.81 88 VAL A C 1
ATOM 669 O O . VAL A 1 88 ? 2.436 3.277 3.587 1.00 91.81 88 VAL A O 1
ATOM 672 N N . VAL A 1 89 ? 3.324 1.225 3.505 1.00 91.56 89 VAL A N 1
ATOM 673 C CA . VAL A 1 89 ? 4.070 1.441 2.264 1.00 91.56 89 VAL A CA 1
ATOM 674 C C . VAL A 1 89 ? 3.532 0.458 1.239 1.00 91.56 89 VAL A C 1
ATOM 676 O O . VAL A 1 89 ? 3.471 -0.744 1.492 1.00 91.56 89 VAL A O 1
ATOM 679 N N . THR A 1 90 ? 3.106 0.972 0.092 1.00 91.44 90 THR A N 1
ATOM 680 C CA . THR A 1 90 ? 2.652 0.164 -1.038 1.00 91.44 90 THR A CA 1
ATOM 681 C C . THR A 1 90 ? 3.701 0.208 -2.138 1.00 91.44 90 THR A C 1
ATOM 683 O O . THR A 1 90 ? 4.270 1.261 -2.425 1.00 91.44 90 THR A O 1
ATOM 686 N N . VAL A 1 91 ? 3.972 -0.943 -2.749 1.00 89.56 91 VAL A N 1
ATOM 687 C CA . VAL A 1 91 ? 4.897 -1.060 -3.879 1.00 89.56 91 VAL A CA 1
ATOM 688 C C . VAL A 1 91 ? 4.125 -1.659 -5.047 1.00 89.56 91 VAL A C 1
ATOM 690 O O . VAL A 1 91 ? 3.546 -2.740 -4.933 1.00 89.56 91 VAL A O 1
ATOM 693 N N . ARG A 1 92 ? 4.062 -0.924 -6.155 1.00 89.38 92 ARG A N 1
ATOM 694 C CA . ARG A 1 92 ? 3.448 -1.341 -7.418 1.00 89.38 92 ARG A CA 1
ATOM 695 C C . ARG A 1 92 ? 4.522 -1.878 -8.356 1.00 89.38 92 ARG A C 1
ATOM 697 O O . ARG A 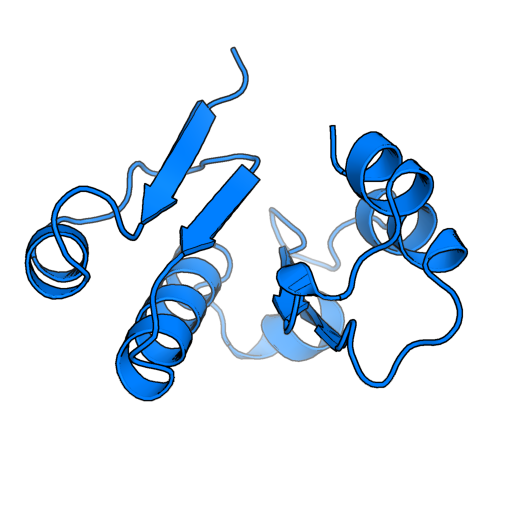1 92 ? 5.690 -1.532 -8.226 1.00 89.38 92 ARG A O 1
ATOM 704 N N . GLY A 1 93 ? 4.125 -2.732 -9.298 1.00 86.75 93 GLY A N 1
ATOM 705 C CA . GLY A 1 93 ? 5.043 -3.236 -10.323 1.00 86.75 93 GLY A CA 1
ATOM 706 C C . GLY A 1 93 ? 6.163 -4.130 -9.782 1.00 86.75 93 GLY A C 1
ATOM 707 O O . GLY A 1 93 ? 7.201 -4.233 -10.417 1.00 86.75 93 GLY A O 1
ATOM 708 N N . CYS A 1 94 ? 5.977 -4.798 -8.634 1.00 83.88 94 CYS A N 1
ATOM 709 C CA . CYS A 1 94 ? 7.033 -5.560 -7.947 1.00 83.88 94 CYS A CA 1
ATOM 710 C C . CYS A 1 94 ? 7.744 -6.629 -8.802 1.00 83.88 94 CYS A C 1
ATOM 712 O O . CYS A 1 94 ? 8.819 -7.099 -8.431 1.00 83.88 94 CYS A O 1
ATOM 714 N N . VAL A 1 95 ? 7.157 -7.032 -9.932 1.00 81.81 95 VAL A N 1
ATOM 715 C CA . VAL A 1 95 ? 7.796 -7.915 -10.918 1.00 81.81 95 VAL A CA 1
ATOM 716 C C . VAL A 1 95 ? 9.078 -7.310 -11.502 1.00 81.81 95 VAL A C 1
ATOM 718 O O . VAL A 1 95 ? 10.024 -8.054 -11.752 1.00 81.81 95 VAL A O 1
ATOM 721 N N . GLU A 1 96 ? 9.147 -5.983 -11.604 1.00 80.25 96 GLU A N 1
ATOM 722 C CA . GLU A 1 96 ? 10.287 -5.223 -12.134 1.00 80.25 96 GLU A CA 1
ATOM 723 C C . GLU A 1 96 ? 11.422 -5.034 -11.109 1.00 80.25 96 GLU A C 1
ATOM 725 O O . GLU A 1 96 ? 12.511 -4.583 -11.460 1.00 80.25 96 GLU A O 1
ATOM 730 N N . LEU A 1 97 ? 11.208 -5.397 -9.835 1.00 76.81 97 LEU A N 1
ATOM 731 C CA . LEU A 1 97 ? 12.234 -5.277 -8.793 1.00 76.81 97 LEU A CA 1
ATOM 732 C C . LEU A 1 97 ? 13.444 -6.160 -9.096 1.00 76.81 97 LEU A C 1
ATOM 734 O O . LEU A 1 97 ? 13.287 -7.355 -9.391 1.00 76.81 97 LEU A O 1
ATOM 738 N N . ARG A 1 98 ? 14.648 -5.608 -8.910 1.00 74.94 98 ARG A N 1
ATOM 739 C CA . ARG A 1 98 ? 15.895 -6.379 -8.970 1.00 74.94 98 ARG A CA 1
ATOM 740 C C . ARG A 1 98 ? 15.986 -7.319 -7.771 1.00 74.94 98 ARG A C 1
ATOM 742 O O . ARG A 1 98 ? 15.304 -7.150 -6.762 1.00 74.94 98 ARG A O 1
ATOM 749 N N . ASN A 1 99 ? 16.832 -8.341 -7.880 1.00 72.56 99 ASN A N 1
ATOM 750 C CA . ASN A 1 99 ? 16.923 -9.383 -6.857 1.00 72.56 99 ASN A CA 1
ATOM 751 C C . ASN A 1 99 ? 17.347 -8.827 -5.482 1.00 72.56 99 ASN A C 1
ATOM 753 O O . ASN A 1 99 ? 16.793 -9.239 -4.467 1.00 72.56 99 ASN A O 1
ATOM 757 N N . ASP A 1 100 ? 18.251 -7.846 -5.463 1.00 71.25 100 ASP A N 1
ATOM 758 C CA . ASP A 1 100 ? 18.718 -7.199 -4.230 1.00 71.25 100 ASP A CA 1
ATOM 759 C C . ASP A 1 100 ? 17.603 -6.373 -3.560 1.00 71.25 100 ASP A C 1
ATOM 761 O O . ASP A 1 100 ? 17.404 -6.467 -2.348 1.00 71.25 100 ASP A O 1
ATOM 765 N N . ASP A 1 101 ? 16.783 -5.670 -4.348 1.00 70.62 101 ASP A N 1
ATOM 766 C CA . ASP A 1 101 ? 15.637 -4.896 -3.847 1.00 70.62 101 ASP A CA 1
ATOM 767 C C . ASP A 1 101 ? 14.551 -5.807 -3.249 1.00 70.62 101 ASP A C 1
ATOM 769 O O . ASP A 1 101 ? 13.879 -5.456 -2.279 1.00 70.62 101 ASP A O 1
ATOM 773 N N . ARG A 1 102 ? 14.397 -7.025 -3.788 1.00 70.38 102 ARG A N 1
ATOM 774 C CA . ARG A 1 102 ? 13.479 -8.037 -3.238 1.00 70.38 102 ARG A CA 1
ATOM 775 C C . ARG A 1 102 ? 13.946 -8.577 -1.890 1.00 70.38 102 ARG A C 1
ATOM 777 O O . ARG A 1 102 ? 13.109 -8.936 -1.065 1.00 70.38 102 ARG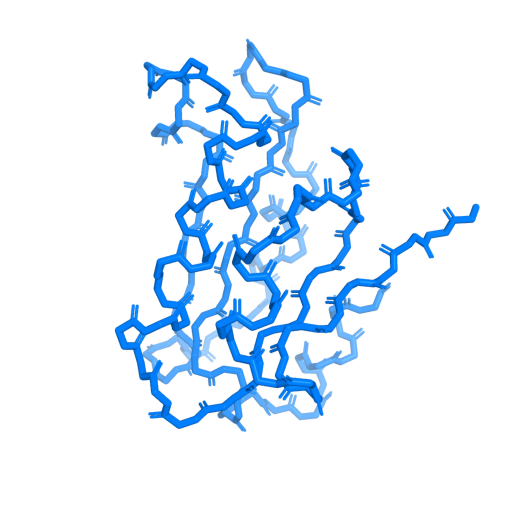 A O 1
ATOM 784 N N . ILE A 1 103 ? 15.257 -8.661 -1.661 1.00 69.75 103 ILE A N 1
ATOM 785 C CA . ILE A 1 103 ? 15.815 -9.092 -0.371 1.00 69.75 103 ILE A CA 1
ATOM 786 C C . ILE A 1 103 ? 15.544 -8.033 0.701 1.00 69.75 103 ILE A C 1
ATOM 788 O O . ILE A 1 103 ? 15.215 -8.398 1.826 1.00 69.75 103 ILE A O 1
ATOM 792 N N . ALA A 1 104 ? 15.594 -6.747 0.345 1.00 65.00 104 ALA A N 1
ATOM 793 C CA . ALA A 1 104 ? 15.297 -5.640 1.256 1.00 65.00 104 ALA A CA 1
ATOM 794 C C . ALA A 1 104 ? 13.828 -5.584 1.736 1.00 65.00 104 ALA A C 1
ATOM 796 O O . ALA A 1 104 ? 13.519 -4.854 2.672 1.00 65.00 104 ALA A O 1
ATOM 797 N N . LEU A 1 105 ? 12.923 -6.352 1.114 1.00 63.75 105 LEU A N 1
ATOM 798 C CA . LEU A 1 105 ? 11.510 -6.471 1.500 1.00 63.75 105 LEU A CA 1
ATOM 799 C C . LEU A 1 105 ? 11.235 -7.541 2.581 1.00 63.75 105 LEU A C 1
ATOM 801 O O . LEU A 1 105 ? 10.078 -7.691 2.985 1.00 63.75 105 LEU A O 1
ATOM 805 N N . ARG A 1 106 ? 12.244 -8.323 2.996 1.00 55.53 106 ARG A N 1
ATOM 806 C CA . ARG A 1 106 ? 12.134 -9.344 4.058 1.00 55.53 106 ARG A CA 1
ATOM 807 C C . ARG A 1 106 ? 12.333 -8.763 5.451 1.00 55.53 106 ARG A C 1
ATOM 809 O O . ARG A 1 106 ? 11.648 -9.284 6.359 1.00 55.53 106 ARG A O 1
#

Sequence (106 aa):
MSSVVMAGQNGYRAFMARTPAPRPQLVVIAGNEHILADEVVRRFVETALPDESLRPLNVDTLDAAASADFSTLAERLAALPFLAERRVVTVRGCVELRNDDRIALR

pLDDT: mean 79.49, std 12.43, range [42.59, 94.69]

Foldseek 3Di:
DADEAECDPVHLVVVVVDQPDQDHPYYHYDDDPPVSSVVVVVSVLCSQCVPPVQCVVQEAEAELVPDPDLPCVLVNQVDDRDVGPHHYYHYHPCVNDDPVSVVVVD